Protein AF-A0A7S2CAW5-F1 (afdb_monomer_lite)

Organism: NCBI:txid156173

pLDDT: mean 89.43, std 12.63, range [35.12, 97.81]

Radius of gyration: 16.63 Å; chains: 1; bounding box: 51×28×44 Å

InterPro domains:
  IPR012308 DNA ligase, ATP-dependent, N-terminal [PF04675] (7-144)
  IPR029710 DNA ligase 4 [PTHR45997] (8-144)
  IPR036599 DNA ligase, ATP-dependent, N-terminal domain superfamily [G3DSA:1.10.3260.10] (5-144)

Sequence (144 aa):
WGAFGLGHHDLFPLMRLTLPHLDTERPNYRIKHASLAKIYIALLAIPETSADAKKMIEWKKPSAGFQRNEQGNFPEVVFSVIEHRCPKRKGSITIGQLNQQLDDLAAVSDDFDKKKAILSSLHTSTTAQEQRWILRIILKDMHI

Foldseek 3Di:
DDDDDDPPVPCVLVVCLLQVVPPPVFDALPDDQQLVLVLLCVLLVPDCPDPLSCCSNPQQDDDPPDDPVSHVQNLVSSLVVQCVSPVPADADDDSVNLVVLSSQSRPDDPDSVSNSVSVSVVVNRDDSVVSSSSVCSNVSHRVD

Secondary structure (DSSP, 8-state):
-----------HHHHHHH-TTT--SSPP----HHHHHHHHHHHTT--TTSHHHHHHHTTTS--TT--TTTTT-HHHHHHHHHHHH-TTPPP---HHHHHHHHHHHHHS-S-HHHHHHHHHHHHHHS-HHHHHHHHHHHHT----

Structure (mmCIF, N/CA/C/O backbone):
data_AF-A0A7S2CAW5-F1
#
_entry.id   AF-A0A7S2CAW5-F1
#
loop_
_atom_site.group_PDB
_atom_site.id
_atom_site.type_symbol
_atom_site.label_atom_id
_atom_site.label_alt_id
_atom_site.label_comp_id
_atom_site.label_asym_id
_atom_site.label_entity_id
_atom_site.label_seq_id
_atom_site.pdbx_PDB_ins_code
_atom_site.Cartn_x
_atom_site.Cartn_y
_atom_site.Cartn_z
_atom_site.occupancy
_atom_site.B_iso_or_equiv
_atom_site.auth_seq_id
_atom_site.auth_comp_id
_atom_site.auth_asym_id
_atom_site.auth_atom_id
_atom_site.pdbx_PDB_model_num
ATOM 1 N N . TRP A 1 1 ? 29.404 -11.615 -28.293 1.00 35.12 1 TRP A N 1
ATOM 2 C CA . TRP A 1 1 ? 30.105 -10.344 -28.042 1.00 35.12 1 TRP A CA 1
ATOM 3 C C . TRP A 1 1 ? 29.400 -9.689 -26.865 1.00 35.12 1 TRP A C 1
ATOM 5 O O . TRP A 1 1 ? 28.289 -9.236 -27.046 1.00 35.12 1 TRP A O 1
ATOM 15 N N . GLY A 1 2 ? 29.837 -9.750 -25.616 1.00 41.34 2 GLY A N 1
ATOM 16 C CA . GLY A 1 2 ? 31.168 -9.953 -25.068 1.00 41.34 2 GLY A CA 1
ATOM 17 C C . GLY A 1 2 ? 31.391 -8.853 -24.026 1.00 41.34 2 GLY A C 1
ATOM 18 O O . GLY A 1 2 ? 31.257 -7.687 -24.362 1.00 41.34 2 GLY A O 1
ATOM 19 N N . ALA A 1 3 ? 31.759 -9.277 -22.816 1.00 43.06 3 ALA A N 1
ATOM 20 C CA . ALA A 1 3 ? 32.374 -8.508 -21.734 1.00 43.06 3 ALA A CA 1
ATOM 21 C C . ALA A 1 3 ? 31.499 -7.583 -20.858 1.00 43.06 3 ALA A C 1
ATOM 23 O O . ALA A 1 3 ? 30.965 -6.563 -21.278 1.00 43.06 3 ALA A O 1
ATOM 24 N N . PHE A 1 4 ? 31.466 -7.974 -19.579 1.00 64.12 4 PHE A N 1
ATOM 25 C CA . PHE A 1 4 ? 31.431 -7.138 -18.378 1.00 64.12 4 PHE A CA 1
ATOM 26 C C . PHE A 1 4 ? 31.817 -5.666 -18.603 1.00 64.12 4 PHE A C 1
ATOM 28 O O . PHE A 1 4 ? 32.926 -5.373 -19.047 1.00 64.12 4 PHE A O 1
ATOM 35 N N . GLY A 1 5 ? 30.954 -4.755 -18.153 1.00 41.12 5 GLY A N 1
ATOM 36 C CA . GLY A 1 5 ? 31.262 -3.338 -18.009 1.00 41.12 5 GLY A CA 1
ATOM 37 C C . GLY A 1 5 ? 30.460 -2.727 -16.863 1.00 41.12 5 GLY A C 1
ATOM 38 O O . GLY A 1 5 ? 29.274 -2.495 -17.024 1.00 41.12 5 GLY A O 1
ATOM 39 N N . LEU A 1 6 ? 31.140 -2.517 -15.729 1.00 45.09 6 LEU A N 1
ATOM 40 C CA . LEU A 1 6 ? 30.918 -1.502 -14.686 1.00 45.09 6 LEU A CA 1
ATOM 41 C C . LEU A 1 6 ? 29.488 -1.338 -14.134 1.00 45.09 6 LEU A C 1
ATOM 43 O O . LEU A 1 6 ? 28.574 -0.914 -14.829 1.00 45.09 6 LEU A O 1
ATOM 47 N N . GLY A 1 7 ? 29.335 -1.591 -12.829 1.00 47.22 7 GLY A N 1
ATOM 48 C CA . GLY A 1 7 ? 28.122 -1.310 -12.061 1.00 47.22 7 GLY A CA 1
ATOM 49 C C . GLY A 1 7 ? 27.713 0.157 -12.156 1.00 47.22 7 GLY A C 1
ATOM 50 O O . GLY A 1 7 ? 28.094 0.982 -11.330 1.00 47.22 7 GLY A O 1
ATOM 51 N N . HIS A 1 8 ? 26.920 0.479 -13.170 1.00 55.44 8 HIS A N 1
ATOM 52 C CA . HIS A 1 8 ? 26.159 1.704 -13.206 1.00 55.44 8 HIS A CA 1
ATOM 53 C C . HIS A 1 8 ? 25.033 1.499 -12.198 1.00 55.44 8 HIS A C 1
ATOM 55 O O . HIS A 1 8 ? 24.097 0.740 -12.447 1.00 55.44 8 HIS A O 1
ATOM 61 N N . HIS A 1 9 ? 25.165 2.098 -11.016 1.00 62.62 9 HIS A N 1
ATOM 62 C CA . HIS A 1 9 ? 24.049 2.202 -10.088 1.00 62.62 9 HIS A CA 1
ATOM 63 C C . HIS A 1 9 ? 23.005 3.099 -10.747 1.00 62.62 9 HIS A C 1
ATOM 65 O O . HIS A 1 9 ? 23.015 4.316 -10.579 1.00 62.62 9 HIS A O 1
ATOM 71 N N . ASP A 1 10 ? 22.154 2.495 -11.571 1.00 84.00 10 ASP A N 1
ATOM 72 C CA . ASP A 1 10 ? 21.018 3.179 -12.145 1.00 84.00 10 ASP A CA 1
ATOM 73 C C . ASP A 1 10 ? 20.098 3.595 -10.994 1.00 84.00 10 ASP A C 1
ATOM 75 O O . ASP A 1 10 ? 19.607 2.761 -10.231 1.00 84.00 10 ASP A O 1
ATOM 79 N N . LEU A 1 11 ? 19.932 4.906 -10.821 1.00 90.25 11 LEU A N 1
ATOM 80 C CA . LEU A 1 11 ? 19.055 5.479 -9.805 1.00 90.25 11 LEU A CA 1
ATOM 81 C C . LEU A 1 11 ? 17.586 5.373 -10.213 1.00 90.25 11 LEU A C 1
ATOM 83 O O . LEU A 1 11 ? 16.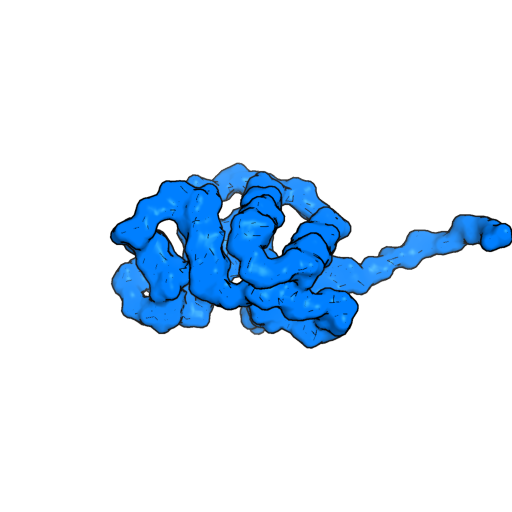710 5.621 -9.382 1.00 90.25 11 LEU A O 1
ATOM 87 N N . PHE A 1 12 ? 17.300 4.989 -11.458 1.00 91.94 12 PHE A N 1
ATOM 88 C CA . PHE A 1 12 ? 15.952 4.884 -11.993 1.00 91.94 12 PHE A CA 1
ATOM 89 C C . PHE A 1 12 ? 14.984 4.069 -11.110 1.00 91.94 12 PHE A C 1
ATOM 91 O O . PHE A 1 12 ? 13.902 4.590 -10.816 1.00 91.94 12 PHE A O 1
ATOM 98 N N . PRO A 1 13 ? 15.340 2.880 -10.567 1.00 94.19 13 PRO A N 1
ATOM 99 C CA . PRO A 1 13 ? 14.447 2.110 -9.696 1.00 94.19 13 PRO A CA 1
ATOM 100 C C . PRO A 1 13 ? 14.048 2.837 -8.407 1.00 94.19 13 PRO A C 1
ATOM 102 O O . PRO A 1 13 ? 12.980 2.562 -7.863 1.00 94.19 13 PRO A O 1
ATOM 105 N N . LEU A 1 14 ? 14.883 3.754 -7.909 1.00 94.38 14 LEU A N 1
ATOM 106 C CA . LEU A 1 14 ? 14.562 4.603 -6.761 1.00 94.38 14 LEU A CA 1
ATOM 107 C C . LEU A 1 14 ? 13.776 5.845 -7.199 1.00 94.38 14 LEU A C 1
ATOM 109 O O . LEU A 1 14 ? 12.750 6.168 -6.602 1.00 94.38 14 LEU A O 1
ATOM 113 N N . MET A 1 15 ? 14.227 6.513 -8.263 1.00 93.56 15 MET A N 1
ATOM 114 C CA . MET A 1 15 ? 13.630 7.744 -8.790 1.00 93.56 15 MET A CA 1
ATOM 115 C C . MET A 1 15 ? 12.161 7.565 -9.176 1.00 93.56 15 MET A C 1
ATOM 117 O O . MET A 1 15 ? 11.334 8.426 -8.885 1.00 93.56 15 MET A O 1
ATOM 121 N N . ARG A 1 16 ? 11.797 6.426 -9.771 1.00 94.06 16 ARG A N 1
ATOM 122 C CA . ARG A 1 16 ? 10.398 6.145 -10.127 1.00 94.06 16 ARG A CA 1
ATOM 123 C C . ARG A 1 16 ? 9.474 5.975 -8.916 1.00 94.06 16 ARG A C 1
ATOM 125 O O . ARG A 1 16 ? 8.270 6.187 -9.029 1.00 94.06 16 ARG A O 1
ATOM 132 N N . LEU A 1 17 ? 10.022 5.618 -7.751 1.00 94.88 17 LEU A N 1
ATOM 133 C CA . LEU A 1 17 ? 9.272 5.538 -6.494 1.00 94.88 17 LEU A CA 1
ATOM 134 C C . LEU A 1 17 ? 9.147 6.913 -5.826 1.00 94.88 17 LEU A C 1
ATOM 136 O O . LEU A 1 17 ? 8.12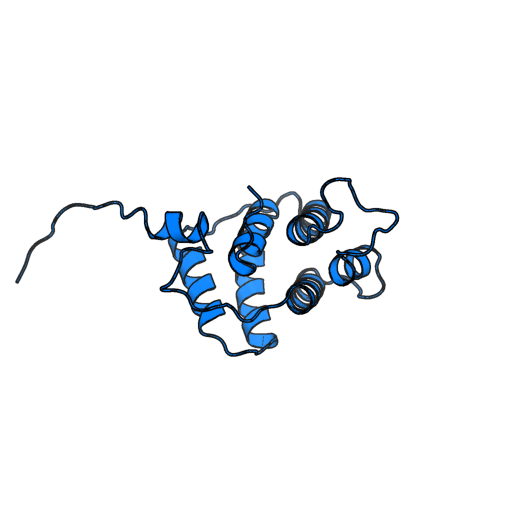5 7.201 -5.214 1.00 94.88 17 LEU A O 1
ATOM 140 N N . THR A 1 18 ? 10.156 7.779 -5.941 1.00 93.06 18 THR A N 1
ATOM 141 C CA . THR A 1 18 ? 10.108 9.131 -5.357 1.00 93.06 18 THR A CA 1
ATOM 142 C C . THR A 1 18 ? 9.316 10.116 -6.218 1.00 93.06 18 THR A C 1
ATOM 144 O O . THR A 1 18 ? 8.679 11.023 -5.682 1.00 93.06 18 THR A O 1
ATOM 147 N N . LEU A 1 19 ? 9.296 9.915 -7.539 1.00 92.06 19 LEU A N 1
ATOM 148 C CA . LEU A 1 19 ? 8.596 10.744 -8.525 1.00 92.06 19 LEU A CA 1
ATOM 149 C C . LEU A 1 19 ? 7.601 9.906 -9.355 1.00 92.06 19 LEU A C 1
ATOM 151 O O . LEU A 1 19 ? 7.693 9.863 -10.583 1.00 92.06 19 LEU A O 1
ATOM 155 N N . PRO A 1 20 ? 6.597 9.263 -8.727 1.00 91.62 20 PRO A N 1
ATOM 156 C CA . PRO A 1 20 ? 5.696 8.323 -9.407 1.00 91.62 20 PRO A CA 1
ATOM 157 C C . PRO A 1 20 ? 4.811 8.975 -10.486 1.00 91.62 20 PRO A C 1
ATOM 159 O O . PRO A 1 20 ? 4.252 8.290 -11.346 1.00 91.62 20 PRO A O 1
ATOM 162 N N . HIS A 1 21 ? 4.679 10.304 -10.455 1.00 88.88 21 HIS A N 1
ATOM 163 C CA . HIS A 1 21 ? 3.979 11.095 -11.467 1.00 88.88 21 HIS A CA 1
ATOM 164 C C . HIS A 1 21 ? 4.786 11.262 -12.767 1.00 88.88 21 HIS A C 1
ATOM 166 O O . HIS A 1 21 ? 4.184 11.524 -13.804 1.00 88.88 21 HIS A O 1
ATOM 172 N N . LEU A 1 22 ? 6.113 11.079 -12.727 1.00 90.62 22 LEU A N 1
ATOM 173 C CA . LEU A 1 22 ? 7.002 11.119 -13.897 1.00 90.62 22 LEU A CA 1
ATOM 174 C C . LEU A 1 22 ? 7.315 9.726 -14.463 1.00 90.62 22 LEU A C 1
ATOM 176 O O . LEU A 1 22 ? 7.904 9.623 -15.535 1.00 90.62 22 LEU A O 1
ATOM 180 N N . ASP A 1 23 ? 6.923 8.655 -13.766 1.00 91.12 23 ASP A N 1
ATOM 181 C CA . ASP A 1 23 ? 7.059 7.287 -14.270 1.00 91.12 23 ASP A CA 1
ATOM 182 C C . ASP A 1 23 ? 6.058 7.048 -15.413 1.00 91.12 23 ASP A C 1
ATOM 184 O O . ASP A 1 23 ? 4.848 6.899 -15.187 1.00 91.12 23 ASP A O 1
ATOM 188 N N . THR A 1 24 ? 6.589 7.052 -16.638 1.00 89.06 24 THR A N 1
ATOM 189 C CA . THR A 1 24 ? 5.857 6.782 -17.884 1.00 89.06 24 THR A CA 1
ATOM 190 C C . THR A 1 24 ? 5.909 5.311 -18.296 1.00 89.06 24 THR A C 1
ATOM 192 O O . THR A 1 24 ? 5.051 4.881 -19.066 1.00 89.06 24 THR A O 1
ATOM 195 N N . GLU A 1 25 ? 6.859 4.530 -17.766 1.00 91.06 25 GLU A N 1
ATOM 196 C CA . GLU A 1 25 ? 6.980 3.096 -18.052 1.00 91.06 25 GLU A CA 1
ATOM 197 C C . GLU A 1 25 ? 5.910 2.291 -17.314 1.00 91.06 25 GLU A C 1
ATOM 199 O O . GLU A 1 25 ? 5.404 1.297 -17.841 1.00 91.06 25 GLU A O 1
ATOM 204 N N . ARG A 1 26 ? 5.520 2.726 -16.107 1.00 90.38 26 ARG A N 1
ATOM 205 C CA . ARG A 1 26 ? 4.438 2.083 -15.353 1.00 90.38 26 ARG A CA 1
ATOM 206 C C . ARG A 1 26 ? 3.076 2.704 -15.673 1.00 90.38 26 ARG A C 1
ATOM 208 O O . ARG A 1 26 ? 2.834 3.873 -15.329 1.00 90.38 26 ARG A O 1
ATOM 215 N N . PRO A 1 27 ? 2.128 1.931 -16.239 1.00 86.50 27 PRO A N 1
ATOM 216 C CA . PRO A 1 27 ? 0.769 2.412 -16.439 1.00 86.50 27 PRO A CA 1
ATOM 217 C C . PRO A 1 27 ? 0.072 2.670 -15.093 1.00 86.50 27 PRO A C 1
ATOM 219 O O . PRO A 1 27 ? 0.547 2.298 -14.020 1.00 86.50 27 PRO A O 1
ATOM 222 N N . ASN A 1 28 ? -1.081 3.340 -15.126 1.00 86.88 28 ASN A N 1
ATOM 223 C CA . ASN A 1 28 ? -1.877 3.566 -13.919 1.00 86.88 28 ASN A CA 1
ATOM 224 C C . ASN A 1 28 ? -2.299 2.219 -13.296 1.00 86.88 28 ASN A C 1
ATOM 226 O O . ASN A 1 28 ? -2.810 1.356 -14.004 1.00 86.88 28 ASN A O 1
ATOM 230 N N . TYR A 1 29 ? -2.169 2.077 -11.974 1.00 92.81 29 TYR A N 1
ATOM 231 C CA . TYR A 1 29 ? -2.562 0.875 -11.223 1.00 92.81 29 TYR A CA 1
ATOM 232 C C . TYR A 1 29 ? -4.076 0.582 -11.254 1.00 92.81 29 TYR A C 1
ATOM 234 O O . TYR A 1 29 ? -4.534 -0.483 -10.836 1.00 92.81 29 TYR A O 1
ATOM 242 N N . ARG A 1 30 ? -4.890 1.542 -11.714 1.00 92.31 30 ARG A N 1
ATOM 243 C CA . ARG A 1 30 ? -6.359 1.484 -11.769 1.00 92.31 30 ARG A CA 1
ATOM 244 C C . ARG A 1 30 ? -6.965 1.182 -10.397 1.00 92.31 30 ARG A C 1
ATOM 246 O O . ARG A 1 30 ? -7.957 0.471 -10.302 1.00 92.31 30 ARG A O 1
ATOM 253 N N . ILE A 1 31 ? -6.363 1.675 -9.315 1.00 93.69 31 ILE A N 1
ATOM 254 C CA . ILE A 1 31 ? -6.867 1.470 -7.950 1.00 93.69 31 ILE A CA 1
ATOM 255 C C . ILE A 1 31 ? -7.309 2.807 -7.376 1.00 93.69 31 ILE A C 1
ATOM 257 O O . ILE A 1 31 ? -6.556 3.774 -7.351 1.00 93.69 31 ILE A O 1
ATOM 261 N N . LYS A 1 32 ? -8.553 2.857 -6.902 1.00 93.31 32 LYS A N 1
ATOM 262 C CA . LYS A 1 32 ? -9.116 4.029 -6.224 1.00 93.31 32 LYS A CA 1
ATOM 263 C C . LYS A 1 32 ? -9.003 3.866 -4.710 1.00 93.31 32 LYS A C 1
ATOM 265 O O . LYS A 1 32 ? -9.061 2.748 -4.204 1.00 93.31 32 LYS A O 1
ATOM 270 N N . HIS A 1 33 ? -8.985 4.988 -3.991 1.00 95.62 33 HIS A N 1
ATOM 271 C CA . HIS A 1 33 ? -9.027 5.049 -2.524 1.00 95.62 33 HIS A CA 1
ATOM 272 C C . HIS A 1 33 ? -10.054 4.092 -1.892 1.00 95.62 33 HIS A C 1
ATOM 274 O O . HIS A 1 33 ? -9.720 3.341 -0.986 1.00 95.62 33 HIS A O 1
ATOM 280 N N . ALA A 1 34 ? -11.286 4.054 -2.415 1.00 95.50 34 ALA A N 1
ATOM 281 C CA . ALA A 1 34 ? -12.337 3.170 -1.902 1.00 95.50 34 ALA A CA 1
ATOM 282 C C . ALA A 1 34 ? -11.989 1.674 -2.030 1.00 95.50 34 ALA A C 1
ATOM 284 O O . ALA A 1 34 ? -12.328 0.884 -1.153 1.00 95.50 34 ALA A O 1
ATOM 285 N N . SER A 1 35 ? -11.297 1.281 -3.105 1.00 96.44 35 SER A N 1
ATOM 286 C CA . SER A 1 35 ? -10.836 -0.098 -3.280 1.00 96.44 35 SER A CA 1
ATOM 287 C C . SER A 1 35 ? -9.678 -0.413 -2.337 1.00 96.44 35 SER A C 1
ATOM 289 O O . SER A 1 35 ? -9.675 -1.480 -1.733 1.00 96.44 35 SER A O 1
ATOM 291 N N . LEU A 1 36 ? -8.728 0.515 -2.165 1.00 97.44 36 LEU A N 1
ATOM 292 C CA . LEU A 1 36 ? -7.635 0.358 -1.199 1.00 97.44 36 LEU A CA 1
ATOM 293 C C . LEU A 1 36 ? -8.177 0.214 0.225 1.00 97.44 36 LEU A C 1
ATOM 295 O O . LEU A 1 36 ? -7.764 -0.703 0.923 1.00 97.44 36 LEU A O 1
ATOM 299 N N . ALA A 1 37 ? -9.146 1.040 0.631 1.00 97.44 37 ALA A N 1
ATOM 300 C CA . ALA A 1 37 ? -9.782 0.943 1.945 1.00 97.44 37 ALA A CA 1
ATOM 301 C C . ALA A 1 37 ? -10.346 -0.465 2.193 1.00 97.44 37 ALA A C 1
ATOM 303 O O . ALA A 1 37 ? -10.008 -1.099 3.188 1.00 97.44 37 ALA A O 1
ATOM 304 N N . LYS A 1 38 ? -11.140 -0.992 1.250 1.00 97.75 38 LYS A N 1
ATOM 305 C CA . LYS A 1 38 ? -11.708 -2.347 1.338 1.00 97.75 38 LYS A CA 1
ATOM 306 C C . LYS A 1 38 ? -10.634 -3.433 1.414 1.00 97.75 38 LYS A C 1
ATOM 308 O O . LYS A 1 38 ? -10.758 -4.354 2.216 1.00 97.75 38 LYS A O 1
ATOM 313 N N . ILE A 1 39 ? -9.580 -3.323 0.601 1.00 97.81 39 ILE A N 1
ATOM 314 C CA . ILE A 1 39 ? -8.465 -4.275 0.626 1.00 97.81 39 ILE A CA 1
ATOM 315 C C . ILE A 1 39 ? -7.789 -4.249 1.998 1.00 97.81 39 ILE A C 1
ATOM 317 O O . ILE A 1 39 ? -7.671 -5.297 2.622 1.00 97.81 39 ILE A O 1
ATOM 321 N N . TYR A 1 40 ? -7.413 -3.077 2.510 1.00 97.75 40 TYR A N 1
ATOM 322 C CA . TYR A 1 40 ? -6.734 -2.958 3.802 1.00 97.75 40 TYR A CA 1
ATOM 323 C C . TYR A 1 40 ? -7.601 -3.405 4.984 1.00 97.75 40 TYR A C 1
ATOM 325 O O . TYR A 1 40 ? -7.092 -4.085 5.871 1.00 97.75 40 TYR A O 1
ATOM 333 N N . ILE A 1 41 ? -8.906 -3.117 4.977 1.00 97.56 41 ILE A N 1
ATOM 334 C CA . ILE A 1 41 ? -9.853 -3.640 5.978 1.00 97.56 41 ILE A CA 1
ATOM 335 C C . ILE A 1 41 ? -9.833 -5.173 5.984 1.00 97.56 41 ILE A C 1
ATOM 337 O O . ILE A 1 41 ? -9.718 -5.782 7.049 1.00 97.56 41 ILE A O 1
ATOM 341 N N . ALA A 1 42 ? -9.876 -5.794 4.800 1.00 96.75 42 ALA A N 1
ATOM 342 C CA . ALA A 1 42 ? -9.822 -7.246 4.668 1.00 96.75 42 ALA A CA 1
ATOM 343 C C . ALA A 1 42 ? -8.462 -7.828 5.094 1.00 96.75 42 ALA A C 1
ATOM 345 O O . ALA A 1 42 ? -8.432 -8.858 5.762 1.00 96.75 42 ALA A O 1
ATOM 346 N N . LEU A 1 43 ? -7.346 -7.181 4.736 1.00 95.12 43 LEU A N 1
ATOM 347 C CA . LEU A 1 43 ? -5.992 -7.618 5.108 1.00 95.12 43 LEU A CA 1
ATOM 348 C C . LEU A 1 43 ? -5.753 -7.553 6.620 1.00 95.12 43 LEU A C 1
ATOM 350 O O . LEU A 1 43 ? -5.088 -8.419 7.179 1.00 95.12 43 LEU A O 1
ATOM 354 N N . LEU A 1 44 ? -6.305 -6.535 7.278 1.00 94.75 44 LEU A N 1
ATOM 355 C CA . LEU A 1 44 ? -6.157 -6.308 8.715 1.00 94.75 44 LEU A CA 1
ATOM 356 C C . LEU A 1 44 ? -7.227 -7.029 9.552 1.00 94.75 44 LEU A C 1
ATOM 358 O O . LEU A 1 44 ? -7.251 -6.857 10.772 1.00 94.75 44 LEU A O 1
ATOM 362 N N . ALA A 1 45 ? -8.114 -7.800 8.909 1.00 95.25 45 ALA A N 1
ATOM 363 C CA . ALA A 1 45 ? -9.253 -8.473 9.534 1.00 95.25 45 ALA A CA 1
ATOM 364 C C . ALA A 1 45 ? -10.095 -7.530 10.421 1.00 95.25 45 ALA A C 1
ATOM 366 O O . ALA A 1 45 ? -10.515 -7.881 11.526 1.00 95.25 45 ALA A O 1
ATOM 367 N N . ILE A 1 46 ? -10.320 -6.300 9.949 1.00 95.69 46 ILE A N 1
ATOM 368 C CA . ILE A 1 46 ? -11.077 -5.281 10.678 1.00 95.69 46 ILE A CA 1
ATOM 369 C C . ILE A 1 46 ? -12.577 -5.478 10.401 1.00 95.69 46 ILE A C 1
ATOM 371 O O . ILE A 1 46 ? -12.971 -5.545 9.237 1.00 95.69 46 ILE A O 1
ATOM 375 N N . PRO A 1 47 ? -13.445 -5.513 11.430 1.00 95.88 47 PRO A N 1
ATOM 376 C CA . PRO A 1 47 ? -14.890 -5.503 11.216 1.00 95.88 47 PRO A CA 1
ATOM 377 C C . PRO A 1 47 ? -15.328 -4.221 10.495 1.00 95.88 47 PRO A C 1
ATOM 379 O O . PRO A 1 47 ? -14.990 -3.122 10.941 1.00 95.88 47 PRO A O 1
ATOM 382 N N . GLU A 1 48 ? -16.125 -4.333 9.429 1.00 93.62 48 GLU A N 1
ATOM 383 C CA . GLU A 1 48 ? -16.570 -3.172 8.631 1.00 93.62 48 GLU A CA 1
ATOM 384 C C . GLU A 1 48 ? -17.367 -2.137 9.445 1.00 93.62 48 GLU A C 1
ATOM 386 O O . GLU A 1 48 ? -17.398 -0.953 9.118 1.00 93.62 48 GLU A O 1
ATOM 391 N N . THR A 1 49 ? -17.989 -2.567 10.545 1.00 93.81 49 THR A N 1
ATOM 392 C CA . THR A 1 49 ? -18.755 -1.706 11.455 1.00 93.81 49 THR A CA 1
ATOM 393 C C . THR A 1 49 ? -17.884 -0.893 12.416 1.00 93.81 49 THR A C 1
ATOM 395 O O . THR A 1 49 ? -18.391 0.038 13.052 1.00 93.81 49 THR A O 1
ATOM 398 N N . SER A 1 50 ? -16.595 -1.225 12.532 1.00 94.38 50 SER A N 1
ATOM 399 C CA . SER A 1 50 ? -15.667 -0.587 13.468 1.00 94.38 50 SER A CA 1
ATOM 400 C C . SER A 1 50 ? -15.346 0.864 13.095 1.00 94.38 50 SER A C 1
ATOM 402 O O . SER A 1 50 ? -15.485 1.286 11.945 1.00 94.38 50 SER A O 1
ATOM 404 N N . ALA A 1 51 ? -14.872 1.630 14.082 1.00 92.50 51 ALA A N 1
ATOM 405 C CA . ALA A 1 51 ? -14.428 3.005 13.867 1.00 92.50 51 ALA A CA 1
ATOM 406 C C . ALA A 1 51 ? -13.268 3.082 12.858 1.00 92.50 51 ALA A C 1
ATOM 408 O O . ALA A 1 51 ? -13.319 3.915 11.960 1.00 92.50 51 ALA A O 1
ATOM 409 N N . ASP A 1 52 ? -12.284 2.178 12.946 1.00 93.75 52 ASP A N 1
ATOM 410 C CA . ASP A 1 52 ? -11.147 2.109 12.014 1.00 93.75 52 ASP A CA 1
ATOM 411 C C . ASP A 1 52 ? -11.601 1.883 10.563 1.00 93.75 52 ASP A C 1
ATOM 413 O O . ASP A 1 52 ? -11.150 2.580 9.653 1.00 93.75 52 ASP A O 1
ATOM 417 N N . ALA A 1 53 ? -12.526 0.940 10.337 1.00 95.50 53 ALA A N 1
ATOM 418 C CA . ALA A 1 53 ? -13.052 0.668 9.000 1.00 95.50 53 ALA A CA 1
ATOM 419 C C . ALA A 1 53 ? -13.794 1.881 8.428 1.00 95.50 53 ALA A C 1
ATOM 421 O O . ALA A 1 53 ? -13.519 2.304 7.303 1.00 95.50 53 ALA A O 1
ATOM 422 N N . LYS A 1 54 ? -14.690 2.488 9.218 1.00 93.88 54 LYS A N 1
ATOM 423 C CA . LYS A 1 54 ? -15.406 3.709 8.816 1.00 93.88 54 LYS A CA 1
ATOM 424 C C . LYS A 1 54 ? -14.438 4.844 8.502 1.00 93.88 54 LYS A C 1
ATOM 426 O O . LYS A 1 54 ? -14.600 5.508 7.486 1.00 93.88 54 LYS A O 1
ATOM 431 N N . LYS A 1 55 ? -13.392 5.009 9.311 1.00 92.44 55 LYS A N 1
ATOM 432 C CA . LYS A 1 55 ? -12.338 6.010 9.113 1.00 92.44 55 LYS A CA 1
ATOM 433 C C . LYS A 1 55 ? -11.609 5.825 7.777 1.00 92.44 55 LYS A C 1
ATOM 435 O O . LYS A 1 55 ? -11.426 6.799 7.054 1.00 92.44 55 LYS A O 1
ATOM 440 N N . MET A 1 56 ? -11.243 4.592 7.413 1.00 95.00 56 MET A N 1
ATOM 441 C CA . MET A 1 56 ? -10.613 4.286 6.118 1.00 95.00 56 MET A CA 1
ATOM 442 C C . MET A 1 56 ? -11.556 4.512 4.929 1.00 95.00 56 MET A C 1
ATOM 444 O O . MET A 1 56 ? -11.138 5.037 3.895 1.00 95.00 56 MET A O 1
ATOM 448 N N . ILE A 1 57 ? -12.825 4.114 5.058 1.00 95.25 57 ILE A N 1
ATOM 449 C CA . ILE A 1 57 ? -13.836 4.253 3.998 1.00 95.25 57 ILE A CA 1
ATOM 450 C C . ILE A 1 57 ? -14.192 5.729 3.783 1.00 95.25 57 ILE A C 1
ATOM 452 O O . ILE A 1 57 ? -14.265 6.199 2.646 1.00 95.25 57 ILE A O 1
ATOM 456 N N . GLU A 1 58 ? -14.375 6.474 4.869 1.00 93.31 58 GLU A N 1
ATOM 457 C CA . GLU A 1 58 ? -14.826 7.864 4.885 1.00 93.31 58 GLU A CA 1
ATOM 458 C C . GLU A 1 58 ? -13.684 8.853 5.154 1.00 93.31 58 GLU A C 1
ATOM 460 O O . GLU A 1 58 ? -13.907 9.912 5.727 1.00 93.31 58 GLU A O 1
ATOM 465 N N . TRP A 1 59 ? -12.467 8.555 4.692 1.00 93.62 59 TRP A N 1
ATOM 466 C CA . TRP A 1 59 ? -11.238 9.323 4.967 1.00 93.62 59 TRP A CA 1
ATOM 467 C C . TRP A 1 59 ? -11.296 10.835 4.662 1.00 93.62 59 TRP A C 1
ATOM 469 O O . TRP A 1 59 ? -10.481 11.607 5.166 1.00 93.62 59 TRP A O 1
ATOM 479 N N . LYS A 1 60 ? -12.244 11.270 3.820 1.00 90.56 60 LYS A N 1
ATOM 480 C CA . LYS A 1 60 ? -12.488 12.688 3.500 1.00 90.56 60 LYS A CA 1
ATOM 481 C C . LYS A 1 60 ? -13.407 13.395 4.494 1.00 90.56 60 LYS A C 1
ATOM 483 O O . LYS A 1 60 ? -13.393 14.621 4.548 1.00 90.56 60 LYS A O 1
ATOM 488 N N . LYS A 1 61 ? -14.258 12.659 5.211 1.00 87.06 61 LYS A N 1
ATOM 489 C CA . LYS A 1 61 ? -15.209 13.234 6.161 1.00 87.06 61 LYS A CA 1
ATOM 490 C C . LYS A 1 61 ? -14.496 13.438 7.497 1.00 87.06 61 LYS A C 1
ATOM 492 O O . LYS A 1 61 ? -13.982 12.468 8.053 1.00 87.06 61 LYS A O 1
ATOM 497 N N . PRO A 1 62 ? -14.480 14.662 8.043 1.00 75.06 62 PRO A N 1
ATOM 498 C CA . PRO A 1 62 ? -14.017 14.870 9.405 1.00 75.06 62 PRO A CA 1
ATOM 499 C C . PRO A 1 62 ? -14.875 14.032 10.358 1.00 75.06 62 PRO A C 1
ATOM 501 O O . PRO A 1 62 ? -16.102 14.114 10.326 1.00 75.06 62 PRO A O 1
ATOM 504 N N . SER A 1 63 ? -14.239 13.227 11.204 1.00 74.12 63 SER A N 1
ATOM 505 C CA . SER A 1 63 ? -14.909 12.468 12.263 1.00 74.12 63 SER A CA 1
ATOM 506 C C . SER A 1 63 ? -14.164 12.649 13.580 1.00 74.12 63 SER A C 1
ATOM 508 O O . SER A 1 63 ? -12.946 12.852 13.597 1.00 74.12 63 SER A O 1
ATOM 510 N N . ALA A 1 64 ? -14.887 12.524 14.694 1.00 68.56 64 ALA A N 1
ATOM 511 C CA . ALA A 1 64 ? -14.269 12.362 16.003 1.00 68.56 64 ALA A CA 1
ATOM 512 C C . ALA A 1 64 ? -13.315 11.152 15.947 1.00 68.56 64 ALA A C 1
ATOM 514 O O . ALA A 1 64 ? -13.721 10.065 15.533 1.00 68.56 64 ALA A O 1
ATOM 515 N N . GLY A 1 65 ? -12.036 11.362 16.276 1.00 72.50 65 GLY A N 1
ATOM 516 C CA . GLY A 1 65 ? -10.987 10.333 16.204 1.00 72.50 65 GLY A CA 1
ATOM 517 C C . GLY A 1 65 ? -9.975 10.478 15.058 1.00 72.50 65 GLY A C 1
ATOM 518 O O . GLY A 1 65 ? -9.048 9.669 14.977 1.00 72.50 65 GLY A O 1
ATOM 519 N N . PHE A 1 66 ? -10.107 11.493 14.195 1.00 79.50 66 PHE A N 1
ATOM 520 C CA . PHE A 1 66 ? -9.020 11.884 13.293 1.00 79.50 66 PHE A CA 1
ATOM 521 C C . PHE A 1 66 ? -7.979 12.755 14.012 1.00 79.50 66 PHE A C 1
ATOM 523 O O . PHE A 1 66 ? -8.318 13.773 14.617 1.00 79.50 66 PHE A O 1
ATOM 530 N N . GLN A 1 67 ? -6.706 12.397 13.886 1.00 83.00 67 GLN A N 1
ATOM 531 C CA . GLN A 1 67 ? -5.571 13.267 14.169 1.00 83.00 67 GLN A CA 1
ATOM 532 C C . GLN A 1 67 ? -5.444 14.341 13.075 1.00 83.00 67 GLN A C 1
ATOM 534 O O . GLN A 1 67 ? -5.954 14.196 11.962 1.00 83.00 67 GLN A O 1
ATOM 539 N N . ARG A 1 68 ? -4.756 15.448 13.383 1.00 81.75 68 ARG A N 1
ATOM 540 C CA . ARG A 1 68 ? -4.652 16.622 12.492 1.00 81.75 68 ARG A CA 1
ATOM 541 C C . ARG A 1 68 ? -4.086 16.285 11.107 1.00 81.75 68 ARG A C 1
ATOM 543 O O . ARG A 1 68 ? -4.514 16.875 10.125 1.00 81.75 68 ARG A O 1
ATOM 550 N N . ASN A 1 69 ? -3.137 15.356 11.035 1.00 83.19 69 ASN A N 1
ATOM 551 C CA . ASN A 1 69 ? -2.488 14.910 9.800 1.00 83.19 69 ASN A CA 1
ATOM 552 C C . ASN A 1 69 ? -3.335 13.930 8.973 1.00 83.19 69 ASN A C 1
ATOM 554 O O . ASN A 1 69 ? -3.035 13.727 7.805 1.00 83.19 69 ASN A O 1
ATOM 558 N N . GLU A 1 70 ? -4.380 13.329 9.541 1.00 85.94 70 GLU A N 1
ATOM 559 C CA . GLU A 1 70 ? -5.170 12.293 8.866 1.00 85.94 70 GLU A CA 1
ATOM 560 C C . GLU A 1 70 ? -6.343 12.848 8.049 1.00 85.94 70 GLU A C 1
ATOM 562 O O . GLU A 1 70 ? -6.828 12.198 7.123 1.00 85.94 70 GLU A O 1
ATOM 567 N N . GLN A 1 71 ? -6.845 14.031 8.407 1.00 84.88 71 GLN A N 1
ATOM 568 C CA . GLN A 1 71 ? -8.044 14.595 7.787 1.00 84.88 71 GLN A CA 1
ATOM 569 C C . GLN A 1 71 ? -7.796 14.882 6.307 1.00 84.88 71 GLN A C 1
ATOM 571 O O . GLN A 1 71 ? -6.954 15.707 5.960 1.00 84.88 71 GLN A O 1
ATOM 576 N N . GLY A 1 72 ? -8.531 14.195 5.429 1.00 88.44 72 GLY A N 1
ATOM 577 C CA . GLY A 1 72 ? -8.336 14.341 3.990 1.00 88.44 72 GLY A CA 1
ATOM 578 C C . GLY A 1 72 ? -6.989 13.804 3.496 1.00 88.44 72 GLY A C 1
ATOM 579 O O . GLY A 1 72 ? -6.567 14.184 2.409 1.00 88.44 72 GLY A O 1
ATOM 580 N N . ASN A 1 73 ? -6.326 12.918 4.248 1.00 91.81 73 ASN A N 1
ATOM 581 C CA . ASN A 1 73 ? -5.089 12.267 3.825 1.00 91.81 73 ASN A CA 1
ATOM 582 C C . ASN A 1 73 ? -5.184 10.748 4.025 1.00 91.81 73 ASN A C 1
ATOM 584 O O . ASN A 1 73 ? -4.891 10.209 5.092 1.00 91.81 73 ASN A O 1
ATOM 588 N N . PHE A 1 74 ? -5.625 10.045 2.980 1.00 95.19 74 PHE A N 1
ATOM 589 C CA . PHE A 1 74 ? -5.879 8.606 3.045 1.00 95.19 74 PHE A CA 1
ATOM 590 C C . PHE A 1 74 ? -4.656 7.764 3.462 1.00 95.19 74 PHE A C 1
ATOM 592 O O . PHE A 1 74 ? -4.819 6.924 4.349 1.00 95.19 74 PHE A O 1
ATOM 599 N N . PRO A 1 75 ? -3.441 7.966 2.905 1.00 96.12 75 PRO A N 1
ATOM 600 C CA . PRO A 1 75 ? -2.250 7.264 3.383 1.00 96.12 75 PRO A CA 1
ATOM 601 C C . PRO A 1 75 ? -1.987 7.409 4.889 1.00 96.12 75 PRO A C 1
ATOM 603 O O . PRO A 1 75 ? -1.590 6.432 5.519 1.00 96.12 75 PRO A O 1
ATOM 606 N N . GLU A 1 76 ? -2.232 8.583 5.483 1.00 95.12 76 GLU A N 1
ATOM 607 C CA . GLU A 1 76 ? -2.070 8.793 6.936 1.00 95.12 76 GLU A CA 1
ATOM 608 C C . GLU A 1 76 ? -3.114 8.028 7.747 1.00 95.12 76 GLU A C 1
ATOM 610 O O . GLU A 1 76 ? -2.785 7.439 8.774 1.00 95.12 76 GLU A O 1
ATOM 615 N N . VAL A 1 77 ? -4.362 7.998 7.271 1.00 95.12 77 VAL A N 1
ATOM 616 C CA . VAL A 1 77 ? -5.437 7.225 7.909 1.00 95.12 77 VAL A CA 1
ATOM 617 C C . VAL A 1 77 ? -5.097 5.740 7.935 1.00 95.12 77 VAL A C 1
ATOM 619 O O . VAL A 1 77 ? -5.279 5.075 8.952 1.00 95.12 77 VAL A O 1
ATOM 622 N N . VAL A 1 78 ? -4.613 5.199 6.816 1.00 95.94 78 VAL A N 1
ATOM 623 C CA . VAL A 1 78 ? -4.244 3.782 6.746 1.00 95.94 78 VAL A CA 1
ATOM 624 C C . VAL A 1 78 ? -3.013 3.504 7.608 1.00 95.94 78 VAL A C 1
ATOM 626 O O . VAL A 1 78 ? -3.000 2.511 8.335 1.00 95.94 78 VAL A O 1
ATOM 629 N N . PHE A 1 79 ? -2.018 4.395 7.585 1.00 95.88 79 PHE A N 1
ATOM 630 C CA . PHE A 1 79 ? -0.833 4.308 8.436 1.00 95.88 79 PHE A CA 1
ATOM 631 C C . PHE A 1 79 ? -1.192 4.193 9.917 1.00 95.88 79 PHE A C 1
ATOM 633 O O . PHE A 1 79 ? -0.747 3.247 10.561 1.00 95.88 79 PHE A O 1
ATOM 640 N N . SER A 1 80 ? -2.015 5.099 10.452 1.00 94.31 80 SER A N 1
ATOM 641 C CA . SER A 1 80 ? -2.311 5.112 11.888 1.00 94.31 80 SER A CA 1
ATOM 642 C C . SER A 1 80 ? -3.032 3.852 12.360 1.00 94.31 80 SER A C 1
ATOM 644 O O . SER A 1 80 ? -2.725 3.318 13.425 1.00 94.31 80 SER A O 1
ATOM 646 N N . VAL A 1 81 ? -3.941 3.318 11.542 1.00 94.44 81 VAL A N 1
ATOM 647 C CA . VAL A 1 81 ? -4.635 2.062 11.849 1.00 94.44 81 VAL A CA 1
ATOM 648 C C . VAL A 1 81 ? -3.671 0.872 11.824 1.00 94.44 81 VAL A C 1
ATOM 650 O O . VAL A 1 81 ? -3.763 0.001 12.693 1.00 94.44 81 VAL A O 1
ATOM 653 N N . ILE A 1 82 ? -2.736 0.817 10.867 1.00 94.69 82 ILE A N 1
ATOM 654 C CA . ILE A 1 82 ? -1.722 -0.249 10.827 1.00 94.69 82 ILE A CA 1
ATOM 655 C C . ILE A 1 82 ? -0.774 -0.120 12.017 1.00 94.69 82 ILE A C 1
ATOM 657 O O . ILE A 1 82 ? -0.515 -1.121 12.678 1.00 94.69 82 ILE A O 1
ATOM 661 N N . GLU A 1 83 ? -0.285 1.082 12.311 1.00 94.00 83 GLU A N 1
ATOM 662 C CA . GLU A 1 83 ? 0.666 1.341 13.395 1.00 94.00 83 GLU A CA 1
ATOM 663 C C . GLU A 1 83 ? 0.081 0.934 14.753 1.00 94.00 83 GLU A C 1
ATOM 665 O O . GLU A 1 83 ? 0.731 0.233 15.524 1.00 94.00 83 GLU A O 1
ATOM 670 N N . HIS A 1 84 ? -1.189 1.256 15.020 1.00 91.12 84 HIS A N 1
ATOM 671 C CA . HIS A 1 84 ? -1.864 0.831 16.250 1.00 91.12 84 HIS A CA 1
ATOM 672 C C . HIS A 1 84 ? -2.026 -0.693 16.364 1.00 91.12 84 HIS A C 1
ATOM 674 O O . HIS A 1 84 ? -1.976 -1.238 17.467 1.00 91.12 84 HIS A O 1
ATOM 680 N N . ARG A 1 85 ? -2.229 -1.400 15.245 1.00 89.38 85 ARG A N 1
ATOM 681 C CA . ARG A 1 85 ? -2.480 -2.854 15.235 1.00 89.38 85 ARG A CA 1
ATOM 682 C C . ARG A 1 85 ? -1.211 -3.692 15.114 1.00 89.38 85 ARG A C 1
ATOM 684 O O . ARG A 1 85 ? -1.200 -4.847 15.531 1.00 89.38 85 ARG A O 1
ATOM 691 N N . CYS A 1 86 ? -0.164 -3.155 14.498 1.00 85.81 86 CYS A N 1
ATOM 692 C CA . CYS A 1 86 ? 1.046 -3.872 14.095 1.00 85.81 86 CYS A CA 1
ATOM 693 C C . CYS A 1 86 ? 2.346 -3.060 14.338 1.00 85.81 86 CYS A C 1
ATOM 695 O O . CYS A 1 86 ? 3.193 -3.016 13.443 1.00 85.81 86 CYS A O 1
ATOM 697 N N . PRO A 1 87 ? 2.582 -2.484 15.535 1.00 76.62 87 PRO A N 1
ATOM 698 C CA . PRO A 1 87 ? 3.659 -1.504 15.766 1.00 76.62 87 PRO A CA 1
ATOM 699 C C . PRO A 1 87 ? 5.091 -2.066 15.668 1.00 76.62 87 PRO A C 1
ATOM 701 O O . PRO A 1 87 ? 6.058 -1.322 15.579 1.00 76.62 87 PRO A O 1
ATOM 704 N N . LYS A 1 88 ? 5.274 -3.393 15.729 1.00 80.31 88 LYS A N 1
ATOM 705 C CA . LYS A 1 88 ? 6.605 -4.037 15.808 1.00 80.31 88 LYS A CA 1
ATOM 706 C C . LYS A 1 88 ? 7.000 -4.816 14.550 1.00 80.31 88 LYS A C 1
ATOM 708 O O . LYS A 1 88 ? 7.859 -5.697 14.620 1.00 80.31 88 LYS A O 1
ATOM 713 N N . ARG A 1 89 ? 6.366 -4.550 13.405 1.00 85.25 89 ARG A N 1
ATOM 714 C CA . ARG A 1 89 ? 6.695 -5.253 12.156 1.00 85.25 89 ARG A CA 1
ATOM 715 C C . ARG A 1 89 ? 8.039 -4.753 11.611 1.00 85.25 89 ARG A C 1
ATOM 717 O O . ARG A 1 89 ? 8.298 -3.555 11.620 1.00 85.25 89 ARG A O 1
ATOM 724 N N . LYS A 1 90 ? 8.890 -5.668 11.140 1.00 88.50 90 LYS A N 1
ATOM 725 C CA . LYS A 1 90 ? 10.135 -5.338 10.429 1.00 88.50 90 LYS A CA 1
ATOM 726 C C . LYS A 1 90 ? 9.904 -5.475 8.927 1.00 88.50 90 LYS A C 1
ATOM 728 O O . LYS A 1 90 ? 9.390 -6.503 8.495 1.00 88.50 90 LYS A O 1
ATOM 733 N N . GLY A 1 91 ? 10.282 -4.453 8.167 1.00 91.31 91 GLY A N 1
ATOM 734 C CA . GLY A 1 91 ? 10.304 -4.502 6.709 1.00 91.31 91 GLY A CA 1
ATOM 735 C C . GLY A 1 91 ? 11.492 -5.324 6.222 1.00 91.31 91 GLY A C 1
ATOM 736 O O . GLY A 1 91 ? 12.566 -5.291 6.827 1.00 91.31 91 GLY A O 1
ATOM 737 N N . SER A 1 92 ? 11.291 -6.090 5.156 1.00 94.50 92 SER A N 1
ATOM 738 C CA . SER A 1 92 ? 12.339 -6.896 4.514 1.00 94.50 92 SER A CA 1
ATOM 739 C C . SER A 1 92 ? 12.377 -6.725 2.997 1.00 94.50 92 SER A C 1
ATOM 741 O O . SER A 1 92 ? 13.203 -7.351 2.332 1.00 94.50 92 SER A O 1
ATOM 743 N N . ILE A 1 93 ? 11.492 -5.890 2.445 1.00 96.31 93 ILE A N 1
ATOM 744 C CA . ILE A 1 93 ? 11.399 -5.677 1.007 1.00 96.31 93 ILE A CA 1
ATOM 745 C C . ILE A 1 93 ? 12.572 -4.834 0.494 1.00 96.31 93 ILE A C 1
ATOM 747 O O . ILE A 1 93 ? 12.955 -3.820 1.074 1.00 96.31 93 ILE A O 1
ATOM 751 N N . THR A 1 94 ? 13.137 -5.246 -0.633 1.00 96.38 94 THR A N 1
ATOM 752 C CA . THR A 1 94 ? 14.134 -4.464 -1.378 1.00 96.38 94 THR A CA 1
ATOM 753 C C . THR A 1 94 ? 13.463 -3.543 -2.401 1.00 96.38 94 THR A C 1
ATOM 755 O O . THR A 1 94 ? 12.338 -3.794 -2.833 1.00 96.38 94 THR A O 1
ATOM 758 N N . ILE A 1 95 ? 14.172 -2.509 -2.873 1.00 96.06 95 ILE A N 1
ATOM 759 C CA . ILE A 1 95 ? 13.679 -1.618 -3.945 1.00 96.06 95 ILE A CA 1
ATOM 760 C C . ILE A 1 95 ? 13.309 -2.409 -5.210 1.00 96.06 95 ILE A C 1
ATOM 762 O O . ILE A 1 95 ? 12.297 -2.116 -5.844 1.00 96.06 95 ILE A O 1
ATOM 766 N N . GLY A 1 96 ? 14.105 -3.419 -5.575 1.00 96.25 96 GLY A N 1
ATOM 767 C CA . GLY A 1 96 ? 13.826 -4.268 -6.736 1.00 96.25 96 GLY A CA 1
ATOM 768 C C . GLY A 1 96 ? 12.534 -5.070 -6.571 1.00 96.25 96 GLY A C 1
ATOM 769 O O . GLY A 1 96 ? 11.688 -5.057 -7.459 1.00 96.25 96 GLY A O 1
ATOM 770 N N . GLN A 1 97 ? 12.337 -5.697 -5.407 1.00 97.44 97 GLN A N 1
ATOM 771 C CA . GLN A 1 97 ? 11.110 -6.446 -5.107 1.00 97.44 97 GLN A CA 1
ATOM 772 C C . GLN A 1 97 ? 9.878 -5.541 -5.058 1.00 97.44 97 GLN A C 1
ATOM 774 O O . GLN A 1 97 ? 8.835 -5.913 -5.588 1.00 97.44 97 GLN A O 1
ATOM 779 N N . LEU A 1 98 ? 9.995 -4.349 -4.466 1.00 97.69 98 LEU A N 1
ATOM 780 C CA . LEU A 1 98 ? 8.900 -3.384 -4.452 1.00 97.69 98 LEU A CA 1
ATOM 781 C C . LEU A 1 98 ? 8.524 -2.961 -5.875 1.00 97.69 98 LEU A C 1
ATOM 783 O O . LEU A 1 98 ? 7.344 -2.949 -6.213 1.00 97.69 98 LEU A O 1
ATOM 787 N N . ASN A 1 99 ? 9.512 -2.653 -6.719 1.00 97.44 99 ASN A N 1
ATOM 788 C CA . ASN A 1 99 ? 9.248 -2.325 -8.116 1.00 97.44 99 ASN A CA 1
ATOM 789 C C . ASN A 1 99 ? 8.553 -3.473 -8.848 1.00 97.44 99 ASN A C 1
ATOM 791 O O . ASN A 1 99 ? 7.529 -3.221 -9.473 1.00 97.44 99 ASN A O 1
ATOM 795 N N . GLN A 1 100 ? 9.021 -4.712 -8.681 1.00 97.38 100 GLN A N 1
ATOM 796 C CA . GLN A 1 100 ? 8.378 -5.876 -9.291 1.00 97.38 100 GLN A CA 1
ATOM 797 C C . GLN A 1 100 ? 6.916 -6.021 -8.850 1.00 97.38 100 GLN A C 1
ATOM 799 O O . GLN A 1 100 ? 6.037 -6.194 -9.685 1.00 97.38 100 GLN A O 1
ATOM 804 N N . GLN A 1 101 ? 6.622 -5.887 -7.553 1.00 97.62 101 GLN A N 1
ATOM 805 C CA . GLN A 1 101 ? 5.244 -5.991 -7.062 1.00 97.62 101 GLN A CA 1
ATOM 806 C C . GLN A 1 101 ? 4.349 -4.853 -7.564 1.00 97.62 101 GLN A C 1
ATOM 808 O O . GLN A 1 101 ? 3.157 -5.059 -7.786 1.00 97.62 101 GLN A O 1
ATOM 813 N N . LEU A 1 102 ? 4.902 -3.655 -7.761 1.00 97.38 102 LEU A N 1
ATOM 814 C CA . LEU A 1 102 ? 4.182 -2.539 -8.371 1.00 97.38 102 LEU A CA 1
ATOM 815 C C . LEU A 1 102 ? 3.972 -2.748 -9.879 1.0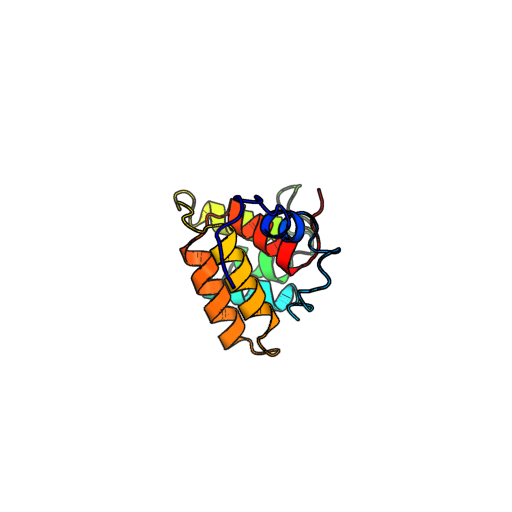0 97.38 102 LEU A C 1
ATOM 817 O O . LEU A 1 102 ? 2.914 -2.385 -10.390 1.00 97.38 102 LEU A O 1
ATOM 821 N N . ASP A 1 103 ? 4.927 -3.357 -10.581 1.00 97.00 103 ASP A N 1
ATOM 822 C CA . ASP A 1 103 ? 4.779 -3.739 -11.989 1.00 97.00 103 ASP A CA 1
ATOM 823 C C . ASP A 1 103 ? 3.678 -4.801 -12.145 1.00 97.00 103 ASP A C 1
ATOM 825 O O . ASP A 1 103 ? 2.767 -4.628 -12.958 1.00 97.00 103 ASP A O 1
ATOM 829 N N . ASP A 1 104 ? 3.677 -5.828 -11.289 1.00 96.69 104 ASP A N 1
ATOM 830 C CA . ASP A 1 104 ? 2.622 -6.846 -11.237 1.00 96.69 104 ASP A CA 1
ATOM 831 C C . ASP A 1 104 ? 1.256 -6.202 -10.956 1.00 96.69 104 ASP A C 1
ATOM 833 O O . ASP A 1 104 ? 0.259 -6.504 -11.616 1.00 96.69 104 ASP A O 1
ATOM 837 N N . LEU A 1 105 ? 1.201 -5.260 -10.008 1.00 96.75 105 LEU A N 1
ATOM 838 C CA . LEU A 1 105 ? -0.024 -4.539 -9.665 1.00 96.75 105 LEU A CA 1
ATOM 839 C C . LEU A 1 105 ? -0.556 -3.706 -10.839 1.00 96.75 105 LEU A C 1
ATOM 841 O O . LEU A 1 105 ? -1.770 -3.603 -11.012 1.00 96.75 105 LEU A O 1
ATOM 845 N N . ALA A 1 106 ? 0.335 -3.108 -11.632 1.00 95.44 106 ALA A N 1
ATOM 846 C CA . ALA A 1 106 ? -0.014 -2.310 -12.804 1.00 95.44 106 ALA A CA 1
ATOM 847 C C . ALA A 1 106 ? -0.429 -3.172 -14.013 1.00 95.44 106 ALA A C 1
ATOM 849 O O . ALA A 1 106 ? -1.235 -2.726 -14.834 1.00 95.44 106 ALA A O 1
ATOM 850 N N . ALA A 1 107 ? 0.089 -4.400 -14.115 1.00 95.31 107 ALA A N 1
ATOM 851 C CA . ALA A 1 107 ? -0.254 -5.356 -15.168 1.00 95.31 107 ALA A CA 1
ATOM 852 C C . ALA A 1 107 ? -1.636 -6.007 -14.970 1.00 95.31 107 ALA A C 1
ATOM 854 O O . ALA A 1 107 ? -2.285 -6.416 -15.936 1.00 95.31 107 ALA A O 1
ATOM 855 N N . VAL A 1 108 ? -2.107 -6.105 -13.724 1.00 93.88 108 VAL A N 1
ATOM 856 C CA . VAL A 1 108 ? -3.409 -6.699 -13.393 1.00 93.88 108 VAL A CA 1
ATOM 857 C C . VAL A 1 108 ? -4.560 -5.813 -13.894 1.00 93.88 108 VAL A C 1
ATOM 859 O O . VAL A 1 108 ? -4.533 -4.583 -13.821 1.00 93.88 108 VAL A O 1
ATOM 862 N N . SER A 1 109 ? -5.616 -6.450 -14.411 1.00 85.38 109 SER A N 1
ATOM 863 C CA . SER A 1 109 ? -6.879 -5.794 -14.777 1.00 85.38 109 SER A CA 1
ATOM 864 C C . SER A 1 109 ? -7.560 -5.146 -13.558 1.00 85.38 109 SER A C 1
ATOM 866 O O . SER A 1 109 ? -7.034 -5.169 -12.450 1.00 85.38 109 SER A O 1
ATOM 868 N N . ASP A 1 110 ? -8.747 -4.552 -13.705 1.00 87.81 110 ASP A N 1
ATOM 869 C CA . ASP A 1 110 ? -9.491 -4.048 -12.537 1.00 87.81 110 ASP A CA 1
ATOM 870 C C . ASP A 1 110 ? -10.150 -5.185 -11.728 1.00 87.81 110 ASP A C 1
ATOM 872 O O . ASP A 1 110 ? -11.365 -5.265 -11.590 1.00 87.81 110 ASP A O 1
ATOM 876 N N . ASP A 1 111 ? -9.318 -6.116 -11.258 1.00 94.50 111 ASP A N 1
ATOM 877 C CA . ASP A 1 111 ? -9.676 -7.331 -10.532 1.00 94.50 111 ASP A CA 1
ATOM 878 C C . ASP A 1 111 ? -9.286 -7.171 -9.058 1.00 94.50 111 ASP A C 1
ATOM 880 O O . ASP A 1 111 ? -8.111 -7.010 -8.710 1.00 94.50 111 ASP A O 1
ATOM 884 N N . PHE A 1 112 ? -10.298 -7.176 -8.192 1.00 94.19 112 PHE A N 1
ATOM 885 C CA . PHE A 1 112 ? -10.134 -6.931 -6.765 1.00 94.19 112 PHE A CA 1
ATOM 886 C C . PHE A 1 112 ? -9.303 -8.016 -6.073 1.00 94.19 112 PHE A C 1
ATOM 888 O O . PHE A 1 112 ? -8.420 -7.685 -5.280 1.00 94.19 112 PHE A O 1
ATOM 895 N N . ASP A 1 113 ? -9.548 -9.292 -6.375 1.00 95.88 113 ASP A N 1
ATOM 896 C CA . ASP A 1 113 ? -8.918 -10.411 -5.671 1.00 95.88 113 ASP A CA 1
ATOM 897 C C . ASP A 1 113 ? -7.440 -10.534 -6.038 1.00 95.88 113 ASP A C 1
ATOM 899 O O . ASP A 1 113 ? -6.592 -10.725 -5.160 1.00 95.88 113 ASP A O 1
ATOM 903 N N . LYS A 1 114 ? -7.097 -10.313 -7.312 1.00 96.62 114 LYS A N 1
ATOM 904 C CA . LYS A 1 114 ? -5.694 -10.278 -7.754 1.00 96.62 114 LYS A CA 1
ATOM 905 C C . LYS A 1 114 ? -4.929 -9.111 -7.132 1.00 96.62 114 LYS A C 1
ATOM 907 O O . LYS A 1 114 ? -3.829 -9.303 -6.613 1.00 96.62 114 LYS A O 1
ATOM 912 N N . LYS A 1 115 ? -5.520 -7.910 -7.111 1.00 96.44 115 LYS A N 1
ATOM 913 C CA . LYS A 1 115 ? -4.920 -6.735 -6.450 1.00 96.44 115 LYS A CA 1
ATOM 914 C C . LYS A 1 115 ? -4.753 -6.960 -4.948 1.00 96.44 115 LYS A C 1
ATOM 916 O O . LYS A 1 115 ? -3.709 -6.624 -4.389 1.00 96.44 115 LYS A O 1
ATOM 921 N N . LYS A 1 116 ? -5.752 -7.562 -4.295 1.00 97.19 116 LYS A N 1
ATOM 922 C CA . LYS A 1 116 ? -5.696 -7.934 -2.877 1.00 97.19 116 LYS A CA 1
ATOM 923 C C . LYS A 1 116 ? -4.561 -8.918 -2.602 1.00 97.19 116 LYS A C 1
ATOM 925 O O . LYS A 1 116 ? -3.860 -8.731 -1.615 1.00 97.19 116 LYS A O 1
ATOM 930 N N . ALA A 1 117 ? -4.348 -9.922 -3.453 1.00 97.50 117 ALA A N 1
ATOM 931 C CA . ALA A 1 117 ? -3.261 -10.887 -3.282 1.00 97.50 117 ALA A CA 1
ATOM 932 C C . ALA A 1 117 ? -1.875 -10.216 -3.323 1.00 97.50 117 ALA A C 1
ATOM 934 O O . ALA A 1 117 ? -1.047 -10.456 -2.442 1.00 97.50 117 ALA A O 1
ATOM 935 N N . ILE A 1 118 ? -1.648 -9.310 -4.280 1.00 97.56 118 ILE A N 1
ATOM 936 C CA . ILE A 1 118 ? -0.386 -8.556 -4.389 1.00 97.56 118 ILE A CA 1
ATOM 937 C C . ILE A 1 118 ? -0.195 -7.640 -3.175 1.00 97.56 118 ILE A C 1
ATOM 939 O O . ILE A 1 118 ? 0.853 -7.668 -2.528 1.00 97.56 118 ILE A O 1
ATOM 943 N N . LEU A 1 119 ? -1.229 -6.875 -2.806 1.00 97.31 119 LEU A N 1
ATOM 944 C CA . LEU A 1 119 ? -1.185 -5.994 -1.636 1.00 97.31 119 LEU A CA 1
ATOM 945 C C . LEU A 1 119 ? -1.051 -6.769 -0.317 1.00 97.31 119 LEU A C 1
ATOM 947 O O . LEU A 1 119 ? -0.451 -6.258 0.623 1.00 97.31 119 LEU A O 1
ATOM 951 N N . SER A 1 120 ? -1.539 -8.010 -0.246 1.00 96.62 120 SER A N 1
ATOM 952 C CA . SER A 1 120 ? -1.307 -8.903 0.892 1.00 96.62 120 SER A CA 1
ATOM 953 C C . SER A 1 120 ? 0.170 -9.249 1.032 1.00 96.62 120 SER A C 1
ATOM 955 O O . SER A 1 120 ? 0.704 -9.205 2.139 1.00 96.62 120 SER A O 1
ATOM 957 N N . SER A 1 121 ? 0.841 -9.571 -0.078 1.00 96.19 121 SER A N 1
ATOM 958 C CA . SER A 1 121 ? 2.276 -9.857 -0.063 1.00 96.19 121 SER A CA 1
ATOM 959 C C . SER A 1 121 ? 3.074 -8.630 0.383 1.00 96.19 121 SER A C 1
ATOM 961 O O . SER A 1 121 ? 3.855 -8.737 1.330 1.00 96.19 121 SER A O 1
ATOM 963 N N . LEU A 1 122 ? 2.785 -7.456 -0.197 1.00 96.69 122 LEU A N 1
ATOM 964 C CA . LEU A 1 122 ? 3.372 -6.179 0.228 1.00 96.69 122 LEU A CA 1
ATOM 965 C C . LEU A 1 122 ? 3.147 -5.934 1.718 1.00 96.69 122 LEU A C 1
ATOM 967 O O . LEU A 1 122 ? 4.095 -5.654 2.443 1.00 96.69 122 LEU A O 1
ATOM 971 N N . HIS A 1 123 ? 1.910 -6.086 2.196 1.00 95.12 123 HIS A N 1
ATOM 972 C CA . HIS A 1 123 ? 1.576 -5.889 3.601 1.00 95.12 123 HIS A CA 1
ATOM 973 C C . HIS A 1 123 ? 2.466 -6.752 4.504 1.00 95.12 123 HIS A C 1
ATOM 975 O O . HIS A 1 123 ? 3.032 -6.239 5.468 1.00 95.12 123 HIS A O 1
ATOM 981 N N . THR A 1 124 ? 2.640 -8.040 4.194 1.00 93.75 124 THR A N 1
ATOM 982 C CA . THR A 1 124 ? 3.437 -8.962 5.026 1.00 93.75 124 THR A CA 1
ATOM 983 C C . THR A 1 124 ? 4.937 -8.660 5.066 1.00 93.75 124 THR A C 1
ATOM 985 O O . THR A 1 124 ? 5.571 -8.974 6.071 1.00 93.75 124 THR A O 1
ATOM 988 N N . SER A 1 125 ? 5.498 -8.028 4.032 1.00 95.06 125 SER A N 1
ATOM 989 C CA . SER A 1 125 ? 6.939 -7.749 3.908 1.00 95.06 125 SER A CA 1
ATOM 990 C C . SER A 1 125 ? 7.339 -6.311 4.264 1.00 95.06 125 SER A C 1
ATOM 992 O O . SER A 1 125 ? 8.516 -5.959 4.156 1.00 95.06 125 SER A O 1
ATOM 994 N N . THR A 1 126 ? 6.386 -5.481 4.700 1.00 96.50 126 THR A N 1
ATOM 995 C CA . THR A 1 126 ? 6.593 -4.045 4.938 1.00 96.50 126 THR A CA 1
ATOM 996 C C . THR A 1 126 ? 6.066 -3.580 6.293 1.00 96.50 126 THR A C 1
ATOM 998 O O . THR A 1 126 ? 5.097 -4.106 6.845 1.00 96.50 126 THR A O 1
ATOM 1001 N N . THR A 1 127 ? 6.700 -2.546 6.828 1.00 96.31 127 THR A N 1
ATOM 1002 C CA . THR A 1 127 ? 6.276 -1.772 7.999 1.00 96.31 127 THR A CA 1
ATOM 1003 C C . THR A 1 127 ? 5.079 -0.871 7.685 1.00 96.31 127 THR A C 1
AT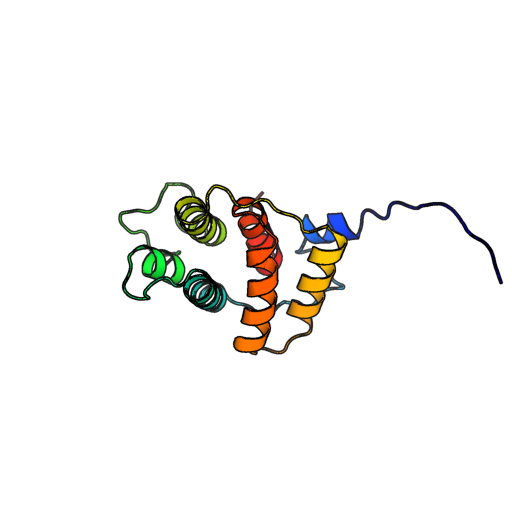OM 1005 O O . THR A 1 127 ? 4.761 -0.616 6.522 1.00 96.31 127 THR A O 1
ATOM 1008 N N . ALA A 1 128 ? 4.429 -0.324 8.718 1.00 95.94 128 ALA A N 1
ATOM 1009 C CA . ALA A 1 128 ? 3.369 0.670 8.532 1.00 95.94 128 ALA A CA 1
ATOM 1010 C C . ALA A 1 128 ? 3.874 1.899 7.754 1.00 95.94 128 ALA A C 1
ATOM 1012 O O . ALA A 1 128 ? 3.195 2.395 6.852 1.00 95.94 128 ALA A O 1
ATOM 1013 N N . GLN A 1 129 ? 5.092 2.358 8.060 1.00 95.44 129 GLN A N 1
ATOM 1014 C CA . GLN A 1 129 ? 5.703 3.513 7.407 1.00 95.44 129 GLN A CA 1
ATOM 1015 C C . GLN A 1 129 ? 6.018 3.253 5.929 1.00 95.44 129 GLN A C 1
ATOM 1017 O O . GLN A 1 129 ? 5.775 4.118 5.092 1.00 95.44 129 GLN A O 1
ATOM 1022 N N . GLU A 1 130 ? 6.505 2.066 5.578 1.00 96.69 130 GLU A N 1
ATOM 1023 C CA . GLU A 1 130 ? 6.690 1.685 4.172 1.00 96.69 130 GLU A CA 1
ATOM 1024 C C . GLU A 1 130 ? 5.345 1.611 3.440 1.00 96.69 130 GLU A C 1
ATOM 1026 O O . GLU A 1 130 ? 5.219 2.156 2.347 1.00 96.69 130 GLU A O 1
ATOM 1031 N N . GLN A 1 131 ? 4.306 1.037 4.057 1.00 97.06 131 GLN A N 1
ATOM 1032 C CA . GLN A 1 131 ? 2.965 0.965 3.457 1.00 97.06 131 GLN A CA 1
ATOM 1033 C C . GLN A 1 131 ? 2.363 2.351 3.210 1.00 97.06 131 GLN A C 1
ATOM 1035 O O . GLN A 1 131 ? 1.749 2.572 2.167 1.00 97.06 131 GLN A O 1
ATOM 1040 N N . ARG A 1 132 ? 2.595 3.310 4.112 1.00 96.31 132 ARG A N 1
ATOM 1041 C CA . ARG A 1 132 ? 2.225 4.721 3.923 1.00 96.31 132 ARG A CA 1
ATOM 1042 C C . ARG A 1 132 ? 2.820 5.296 2.634 1.00 96.31 132 ARG A C 1
ATOM 1044 O O . ARG A 1 132 ? 2.099 5.913 1.851 1.00 96.31 132 ARG A O 1
ATOM 1051 N N . TRP A 1 133 ? 4.113 5.077 2.392 1.00 96.62 133 TRP A N 1
ATOM 1052 C CA . TRP A 1 133 ? 4.787 5.546 1.176 1.00 96.62 133 TRP A CA 1
ATOM 1053 C C . TRP A 1 133 ? 4.352 4.776 -0.071 1.00 96.62 133 TRP A C 1
ATOM 1055 O O . TRP A 1 133 ? 4.120 5.379 -1.115 1.00 96.62 133 TRP A O 1
ATOM 1065 N N . ILE A 1 134 ? 4.150 3.46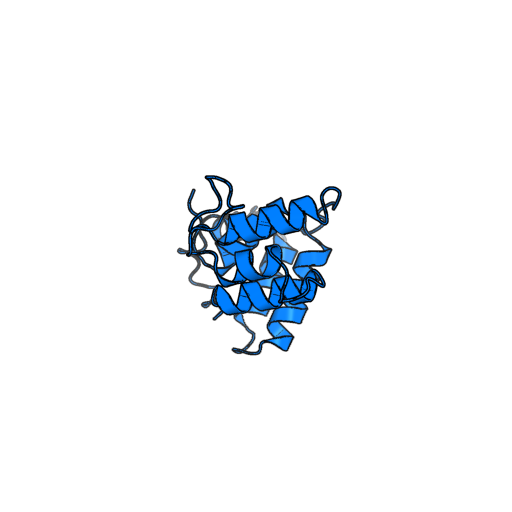5 0.039 1.00 97.12 134 ILE A N 1
ATOM 1066 C CA . ILE A 1 134 ? 3.643 2.632 -1.059 1.00 97.12 134 ILE A CA 1
ATOM 1067 C C . ILE A 1 134 ? 2.256 3.104 -1.507 1.00 97.12 134 ILE A C 1
ATOM 1069 O O . ILE A 1 134 ? 2.003 3.208 -2.705 1.00 97.12 134 ILE A O 1
ATOM 1073 N N . LEU A 1 135 ? 1.370 3.461 -0.575 1.00 97.00 135 LEU A N 1
ATOM 1074 C CA . LEU A 1 135 ? 0.061 4.027 -0.908 1.00 97.00 135 LEU A CA 1
ATOM 1075 C C . LEU A 1 135 ? 0.181 5.343 -1.680 1.00 97.00 135 LEU A C 1
ATOM 1077 O O . LEU A 1 135 ? -0.532 5.528 -2.664 1.00 97.00 135 LEU A O 1
ATOM 1081 N N . ARG A 1 136 ? 1.105 6.224 -1.285 1.00 95.25 136 ARG A N 1
ATOM 1082 C CA . ARG A 1 136 ? 1.401 7.472 -2.007 1.00 95.25 136 ARG A CA 1
ATOM 1083 C C . ARG A 1 136 ? 1.908 7.205 -3.426 1.00 95.25 136 ARG A C 1
ATOM 1085 O O . ARG A 1 136 ? 1.459 7.850 -4.370 1.00 95.25 136 ARG A O 1
ATOM 1092 N N . ILE A 1 137 ? 2.753 6.189 -3.602 1.00 95.94 137 ILE A N 1
ATOM 1093 C CA . ILE A 1 137 ? 3.238 5.742 -4.918 1.00 95.94 137 ILE A CA 1
ATOM 1094 C C . ILE A 1 137 ? 2.093 5.210 -5.785 1.00 95.94 137 ILE A C 1
ATOM 1096 O O . ILE A 1 137 ? 1.965 5.605 -6.945 1.00 95.94 137 ILE A O 1
ATOM 1100 N N . ILE A 1 138 ? 1.235 4.347 -5.231 1.00 95.38 138 ILE A N 1
ATOM 1101 C CA . ILE A 1 138 ? 0.087 3.763 -5.945 1.00 95.38 138 ILE A CA 1
ATOM 1102 C C . ILE A 1 138 ? -0.913 4.847 -6.358 1.00 95.38 138 ILE A C 1
ATOM 1104 O O . ILE A 1 138 ? -1.439 4.829 -7.470 1.00 95.38 138 ILE A O 1
ATOM 1108 N N . LEU A 1 139 ? -1.165 5.810 -5.476 1.00 93.81 139 LEU A N 1
ATOM 1109 C CA . LEU A 1 139 ? -2.059 6.935 -5.741 1.00 93.81 139 LEU A CA 1
ATOM 1110 C C . LEU A 1 139 ? -1.417 8.012 -6.629 1.00 93.81 139 LEU A C 1
ATOM 1112 O O . LEU A 1 139 ? -2.119 8.919 -7.069 1.00 93.81 139 LEU A O 1
ATOM 1116 N N . LYS A 1 140 ? -0.113 7.888 -6.920 1.00 90.7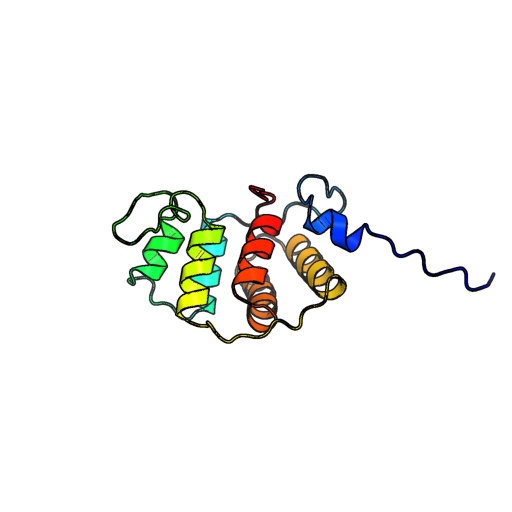5 140 LYS A N 1
ATOM 1117 C CA . LYS A 1 140 ? 0.728 8.894 -7.587 1.00 90.75 140 LYS A CA 1
ATOM 1118 C C . LYS A 1 140 ? 0.628 10.274 -6.922 1.00 90.75 140 LYS A C 1
ATOM 1120 O O . LYS A 1 140 ? 0.664 11.298 -7.597 1.00 90.75 140 LYS A O 1
ATOM 1125 N N . ASP A 1 141 ? 0.537 10.284 -5.596 1.00 85.50 141 ASP A N 1
ATOM 1126 C CA . ASP A 1 141 ? 0.337 11.477 -4.783 1.00 85.50 141 ASP A CA 1
ATOM 1127 C C . ASP A 1 141 ? 1.295 11.472 -3.588 1.00 85.50 141 ASP A C 1
ATOM 1129 O O . ASP A 1 141 ? 1.042 10.863 -2.546 1.00 85.50 141 ASP A O 1
ATOM 1133 N N . MET A 1 142 ? 2.457 12.098 -3.778 1.00 79.25 142 MET A N 1
ATOM 1134 C CA . MET A 1 142 ? 3.554 12.032 -2.815 1.00 79.25 142 MET A CA 1
ATOM 1135 C C . MET A 1 142 ? 3.436 13.034 -1.669 1.00 79.25 142 MET A C 1
ATOM 1137 O O . MET A 1 142 ? 4.135 12.807 -0.684 1.00 79.25 142 MET A O 1
ATOM 1141 N N . HIS A 1 143 ? 2.564 14.058 -1.753 1.00 67.88 143 HIS A N 1
ATOM 1142 C CA . HIS A 1 143 ? 2.367 15.135 -0.756 1.00 67.88 143 HIS A CA 1
ATOM 1143 C C . HIS A 1 143 ? 3.612 15.382 0.127 1.00 67.88 143 HIS A C 1
ATOM 1145 O O . HIS A 1 143 ? 3.570 15.118 1.336 1.00 67.88 143 HIS A O 1
ATOM 1151 N N . ILE A 1 144 ? 4.730 15.748 -0.515 1.00 60.12 144 ILE A N 1
ATOM 1152 C CA . ILE A 1 144 ? 6.056 15.915 0.110 1.00 60.12 144 ILE A CA 1
ATOM 1153 C C . ILE A 1 144 ? 6.082 17.196 0.939 1.00 60.12 144 ILE A C 1
ATOM 1155 O O . ILE A 1 144 ? 5.559 18.217 0.436 1.00 60.12 144 ILE A O 1
#